Protein AF-A0A348N1D4-F1 (afdb_monomer)

pLDDT: mean 71.99, std 20.71, range [39.97, 97.88]

Mean predicted aligned error: 13.08 Å

Foldseek 3Di:
DDDPDPPDPPPPPVVLVVLLVVLVVLQVVLVVCVVVVNNVSSVVSNVSSVVSCVVSVVCVVVVPPPPVVVVPD

Nearest PDB structures (foldseek):
  7o3x-assembly1_E  TM=8.838E-01  e=3.831E+00  Synechocystis sp. PCC 6803 substr. Kazusa
  9eom-assembly1_A-2  TM=8.679E-01  e=4.325E+00  Synechocystis sp. PCC 6803
  9eom-assembly1_A-4  TM=8.679E-01  e=4.325E+00  Synechocystis sp. PCC 6803
  9eom-assembly1_A-6  TM=8.679E-01  e=4.325E+00  Synechocystis sp. PCC 6803
  2hr5-assembly1_A  TM=7.973E-01  e=8.957E+00  Pyrococcus furiosus

Secondary structure (DSSP, 8-state):
-----------SSSHHHHHHHHHHHHHHHHHHHHHTT-HHHHHHHHHHHHHHHHHHHHHHHHTT---TTSS--

Radius of gyration: 18.65 Å; Cα contacts (8 Å, |Δi|>4): 46; chains: 1; bounding box: 29×31×66 Å

Structure (mmCIF, N/CA/C/O backbone):
data_AF-A0A348N1D4-F1
#
_entry.id   AF-A0A348N1D4-F1
#
loop_
_atom_site.group_PDB
_atom_site.id
_atom_site.type_symbol
_atom_site.label_atom_id
_atom_site.label_alt_id
_atom_site.label_comp_id
_atom_site.label_asym_id
_atom_site.label_entity_id
_atom_site.label_seq_id
_atom_site.pdbx_PDB_ins_code
_atom_site.Cartn_x
_atom_site.Cartn_y
_atom_site.Cartn_z
_atom_site.occupancy
_atom_site.B_iso_or_equiv
_atom_site.auth_seq_id
_atom_site.auth_comp_id
_atom_site.auth_asym_id
_atom_site.auth_atom_id
_atom_site.pdbx_PDB_model_num
ATOM 1 N N . MET A 1 1 ? -13.146 4.644 51.765 1.00 43.47 1 MET A N 1
ATOM 2 C CA . MET A 1 1 ? -13.706 3.842 50.653 1.00 43.47 1 MET A CA 1
ATOM 3 C C . MET A 1 1 ? -12.887 4.135 49.407 1.00 43.47 1 MET A C 1
ATOM 5 O O . MET A 1 1 ? -12.893 5.270 48.958 1.00 43.47 1 MET A O 1
ATOM 9 N N . ALA A 1 2 ? -12.113 3.165 48.918 1.00 44.41 2 ALA A N 1
ATOM 10 C CA . ALA A 1 2 ? -11.303 3.315 47.711 1.00 44.41 2 ALA A CA 1
ATOM 11 C C . ALA A 1 2 ? -12.138 2.922 46.484 1.00 44.41 2 ALA A C 1
ATOM 13 O O . ALA A 1 2 ? -12.568 1.775 46.365 1.00 44.41 2 ALA A O 1
ATOM 14 N N . THR A 1 3 ? -12.395 3.868 45.584 1.00 49.50 3 THR A N 1
ATOM 15 C CA . THR A 1 3 ? -13.119 3.614 44.335 1.00 49.50 3 THR A CA 1
ATOM 16 C C . THR A 1 3 ? -12.151 3.004 43.324 1.00 49.50 3 THR A C 1
ATOM 18 O O . THR A 1 3 ? -11.286 3.686 42.777 1.00 49.50 3 THR A O 1
ATOM 21 N N . VAL A 1 4 ? -12.272 1.696 43.094 1.00 52.53 4 VAL A N 1
ATOM 22 C CA . VAL A 1 4 ? -11.510 0.956 42.080 1.00 52.53 4 VAL A CA 1
ATOM 23 C C . VAL A 1 4 ? -11.843 1.527 40.697 1.00 52.53 4 VAL A C 1
ATOM 25 O O . VAL A 1 4 ? -12.933 1.318 40.164 1.00 52.53 4 VAL A O 1
ATOM 28 N N . LYS A 1 5 ? -10.910 2.281 40.107 1.00 48.62 5 LYS A N 1
ATOM 29 C CA . LYS A 1 5 ? -11.039 2.828 38.752 1.00 48.62 5 LYS A CA 1
ATOM 30 C C . LYS A 1 5 ? -10.844 1.677 37.758 1.00 48.62 5 LYS A C 1
ATOM 32 O O . LYS A 1 5 ? -9.727 1.206 37.572 1.00 48.62 5 LYS A O 1
ATOM 37 N N . LYS A 1 6 ? -11.938 1.195 37.152 1.00 47.62 6 LYS A N 1
ATOM 38 C CA . LYS A 1 6 ? -11.931 0.182 36.079 1.00 47.62 6 LYS A CA 1
ATOM 39 C C . LYS A 1 6 ? -10.918 0.587 35.001 1.00 47.62 6 LYS A C 1
ATOM 41 O O . LYS A 1 6 ? -11.102 1.597 34.323 1.00 47.62 6 LYS A O 1
ATOM 46 N N . THR A 1 7 ? -9.867 -0.206 34.836 1.00 53.34 7 THR A N 1
ATOM 47 C CA . THR A 1 7 ? -8.883 -0.078 33.760 1.00 53.34 7 THR A CA 1
ATOM 48 C C . THR A 1 7 ? -9.593 -0.358 32.436 1.00 53.34 7 THR A C 1
ATOM 50 O O . THR A 1 7 ? -9.831 -1.505 32.063 1.00 53.34 7 THR A O 1
ATOM 53 N N . GLN A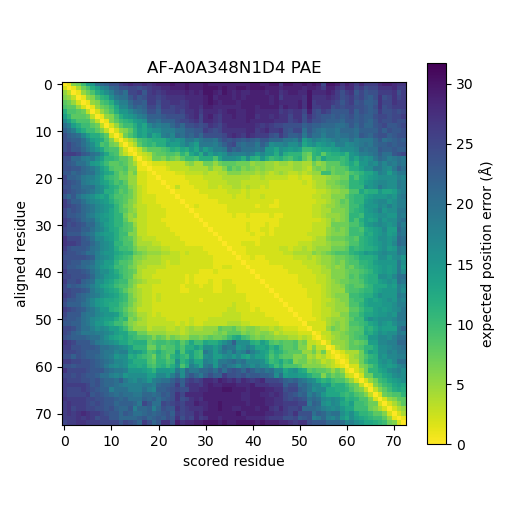 1 8 ? -10.013 0.708 31.756 1.00 54.47 8 GLN A N 1
ATOM 54 C CA . GLN A 1 8 ? -10.546 0.662 30.396 1.00 54.47 8 GLN A CA 1
ATOM 55 C C . GLN A 1 8 ? -9.487 0.002 29.503 1.00 54.47 8 GLN A C 1
ATOM 57 O O . GLN A 1 8 ? -8.394 0.546 29.329 1.00 54.47 8 GLN A O 1
ATOM 62 N N . LYS A 1 9 ? -9.771 -1.199 28.983 1.00 49.81 9 LYS A N 1
ATOM 63 C CA . LYS A 1 9 ? -8.888 -1.906 28.049 1.00 49.81 9 LYS A CA 1
ATOM 64 C C . LYS A 1 9 ? -8.751 -1.065 26.774 1.00 49.81 9 LYS A C 1
ATOM 66 O O . LYS A 1 9 ? -9.606 -1.126 25.898 1.00 49.81 9 LYS A O 1
ATOM 71 N N . ARG A 1 10 ? -7.663 -0.298 26.656 1.00 51.00 10 ARG A N 1
ATOM 72 C CA . ARG A 1 10 ? -7.236 0.411 25.433 1.00 51.00 10 ARG A CA 1
ATOM 73 C C . ARG A 1 10 ? -6.686 -0.582 24.396 1.00 51.00 10 ARG A C 1
ATOM 75 O O . ARG A 1 10 ? -5.522 -0.520 24.029 1.00 51.00 10 ARG A O 1
ATOM 82 N N . GLY A 1 11 ? -7.492 -1.567 24.006 1.00 52.81 11 GLY A N 1
ATOM 83 C CA . GLY A 1 11 ? -7.036 -2.707 23.204 1.00 52.81 11 GLY A CA 1
ATOM 84 C C . GLY A 1 11 ? -7.267 -2.602 21.697 1.00 52.81 11 GLY A C 1
ATOM 85 O O . GLY A 1 11 ? -6.775 -3.455 20.974 1.00 52.81 11 GLY A O 1
ATOM 86 N N . ILE A 1 12 ? -8.021 -1.618 21.196 1.00 50.00 12 ILE A N 1
ATOM 87 C CA . ILE A 1 12 ? -8.543 -1.678 19.815 1.00 50.00 12 ILE A CA 1
ATOM 88 C C . ILE A 1 12 ? -8.413 -0.324 19.097 1.00 50.00 12 ILE A C 1
ATOM 90 O O . ILE A 1 12 ? -9.354 0.175 18.502 1.00 50.00 12 ILE A O 1
ATOM 94 N N . TYR A 1 13 ? -7.233 0.292 19.177 1.00 50.56 13 TYR A N 1
ATOM 95 C CA . TYR A 1 13 ? -6.832 1.401 18.288 1.00 50.56 13 TYR A CA 1
ATOM 96 C C . TYR A 1 13 ? -5.649 1.028 17.376 1.00 50.56 13 TYR A C 1
ATOM 98 O O . TYR A 1 13 ? -5.241 1.817 16.534 1.00 50.56 13 TYR A O 1
ATOM 106 N N . LEU A 1 14 ? -5.097 -0.182 17.524 1.00 51.44 14 LEU A N 1
ATOM 107 C CA . LEU A 1 14 ? -3.995 -0.689 16.696 1.00 51.44 14 LEU A CA 1
ATOM 108 C C . LEU A 1 14 ? -4.471 -1.300 15.374 1.00 51.44 14 LEU A C 1
ATOM 110 O O . LEU A 1 14 ? -3.714 -1.300 14.408 1.00 51.44 14 LEU A O 1
ATOM 114 N N . LEU A 1 15 ? -5.712 -1.799 15.322 1.00 55.22 15 LEU A N 1
ATOM 115 C CA . LEU A 1 15 ? -6.253 -2.435 14.117 1.00 55.22 15 LEU A CA 1
ATOM 116 C C . LEU A 1 15 ? -6.294 -1.476 12.910 1.00 55.22 15 LEU A C 1
ATOM 118 O O .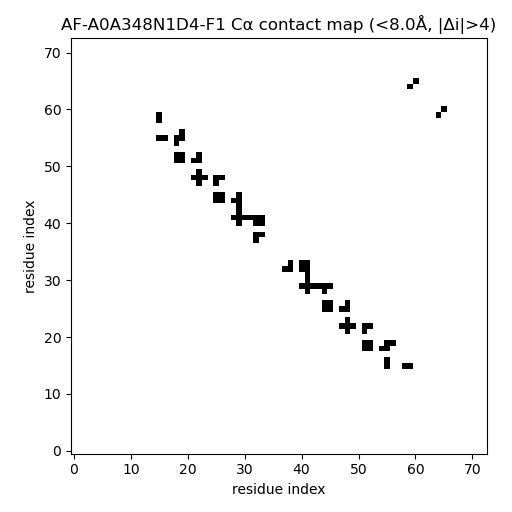 LEU A 1 15 ? -5.744 -1.856 11.880 1.00 55.22 15 LEU A O 1
ATOM 122 N N . PRO A 1 16 ? -6.839 -0.244 13.029 1.00 54.53 16 PRO A N 1
ATOM 123 C CA . PRO A 1 16 ? -6.929 0.689 11.901 1.00 54.53 16 PRO A CA 1
ATOM 124 C C . PRO A 1 16 ? -5.600 1.342 11.517 1.00 54.53 16 PRO A C 1
ATOM 126 O O . PRO A 1 16 ? -5.526 2.065 10.541 1.00 54.53 16 PRO A O 1
ATOM 129 N N . ASN A 1 17 ? -4.544 1.187 12.318 1.00 63.25 17 ASN A N 1
ATOM 130 C CA . ASN A 1 17 ? -3.231 1.688 11.918 1.00 63.25 17 ASN A CA 1
ATOM 131 C C . ASN A 1 17 ? -2.474 0.627 11.108 1.00 63.25 17 ASN A C 1
ATOM 133 O O . ASN A 1 17 ? -1.660 0.948 10.247 1.00 63.25 17 ASN A O 1
ATOM 137 N N . LEU A 1 18 ? -2.739 -0.656 11.370 1.00 71.00 18 LEU A N 1
ATOM 138 C CA . LEU A 1 18 ? -2.009 -1.755 10.748 1.00 71.00 18 LEU A CA 1
ATOM 139 C C . LEU A 1 18 ? -2.382 -1.946 9.275 1.00 71.00 18 LEU A C 1
ATOM 141 O O . LEU A 1 18 ? -1.494 -2.137 8.447 1.00 71.00 18 LEU A O 1
ATOM 145 N N . PHE A 1 19 ? -3.668 -1.876 8.938 1.00 77.50 19 PHE A N 1
ATOM 146 C CA . PHE A 1 19 ? -4.139 -2.007 7.557 1.00 77.50 19 PHE A CA 1
ATOM 147 C C . PHE A 1 19 ? -3.712 -0.793 6.708 1.00 77.50 19 PHE A C 1
ATOM 149 O O . PHE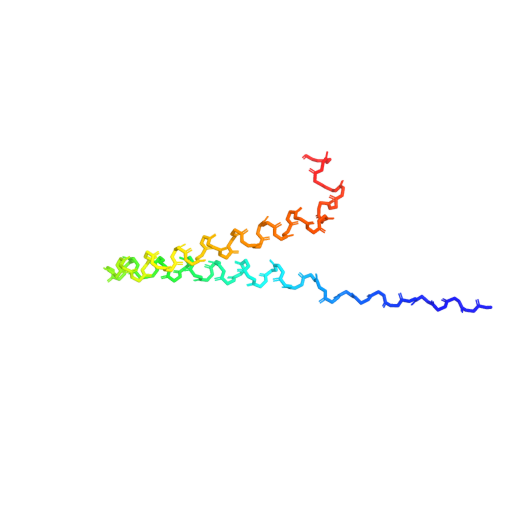 A 1 19 ? -3.265 -0.981 5.582 1.00 77.50 19 PHE A O 1
ATOM 156 N N . THR A 1 20 ? -3.717 0.417 7.270 1.00 78.94 20 THR A N 1
ATOM 157 C CA . THR A 1 20 ? -3.262 1.658 6.629 1.00 78.94 20 THR A CA 1
ATOM 158 C C . THR A 1 20 ? -1.766 1.576 6.363 1.00 78.94 20 THR A C 1
ATOM 160 O O . THR A 1 20 ? -1.300 1.821 5.252 1.00 78.94 20 THR A O 1
ATOM 163 N N . THR A 1 21 ? -1.001 1.133 7.364 1.00 82.94 21 THR A N 1
ATOM 164 C CA . THR A 1 21 ? 0.440 0.910 7.216 1.00 82.94 21 THR A CA 1
ATOM 165 C C . THR A 1 21 ? 0.723 -0.156 6.153 1.00 82.94 21 THR A C 1
ATOM 167 O O . THR A 1 21 ? 1.615 0.011 5.326 1.00 82.94 21 THR A O 1
ATOM 170 N N . ALA A 1 22 ? -0.048 -1.242 6.120 1.00 86.06 22 ALA A N 1
ATOM 171 C CA . ALA A 1 22 ? 0.123 -2.289 5.121 1.00 86.06 22 ALA A CA 1
ATOM 172 C C . ALA A 1 22 ? -0.303 -1.840 3.704 1.00 86.06 22 ALA A C 1
ATOM 174 O O . ALA A 1 22 ? 0.355 -2.212 2.733 1.00 86.06 22 ALA A O 1
ATOM 175 N N . GLY A 1 23 ? -1.308 -0.966 3.577 1.00 89.44 23 GLY A N 1
ATOM 176 C CA . GLY A 1 23 ? -1.659 -0.297 2.321 1.00 89.44 23 GLY A CA 1
ATOM 177 C C . GLY A 1 23 ? -0.537 0.616 1.814 1.00 89.44 23 GLY A C 1
ATOM 178 O O . GLY A 1 23 ? -0.208 0.592 0.628 1.00 89.44 23 GLY A O 1
ATOM 179 N N . LEU A 1 24 ? 0.133 1.342 2.715 1.00 87.88 24 LEU A N 1
ATOM 180 C CA . LEU A 1 24 ? 1.316 2.144 2.387 1.00 87.88 24 LEU A CA 1
ATOM 181 C C . LEU A 1 24 ? 2.477 1.272 1.881 1.00 87.88 24 LEU A C 1
ATOM 183 O O . LEU A 1 24 ? 3.105 1.608 0.876 1.00 87.88 24 LEU A O 1
ATOM 187 N N . PHE A 1 25 ? 2.738 0.131 2.529 1.00 91.88 25 PHE A N 1
ATOM 188 C CA . PHE A 1 25 ? 3.741 -0.830 2.058 1.00 91.88 25 PHE A CA 1
ATOM 189 C C . PHE A 1 25 ? 3.390 -1.411 0.681 1.00 91.88 25 PHE A C 1
ATOM 191 O O . PHE A 1 25 ? 4.276 -1.529 -0.165 1.00 91.88 25 PHE A O 1
ATOM 198 N N . ALA A 1 26 ? 2.115 -1.720 0.424 1.00 93.00 26 ALA A N 1
ATOM 199 C CA . ALA A 1 26 ? 1.654 -2.177 -0.888 1.00 93.00 26 ALA A CA 1
ATOM 200 C C . ALA A 1 26 ? 1.842 -1.100 -1.974 1.00 93.00 26 ALA A C 1
ATOM 202 O O . ALA A 1 26 ? 2.320 -1.405 -3.066 1.00 93.00 26 ALA A O 1
ATOM 203 N N . GLY A 1 27 ? 1.561 0.170 -1.662 1.00 93.81 27 GLY A N 1
ATOM 204 C CA . GLY A 1 27 ? 1.830 1.295 -2.562 1.00 93.81 27 GLY A CA 1
ATOM 205 C C . GLY A 1 27 ? 3.323 1.485 -2.848 1.00 93.81 27 GLY A C 1
ATOM 206 O O . GLY A 1 27 ? 3.717 1.682 -3.995 1.00 93.81 27 GLY A O 1
ATOM 207 N N . PHE A 1 28 ? 4.177 1.355 -1.830 1.00 94.94 28 PHE A N 1
ATOM 208 C CA . PHE A 1 28 ? 5.629 1.421 -2.007 1.00 94.94 28 PHE A CA 1
ATOM 209 C C . PHE A 1 28 ? 6.160 0.270 -2.873 1.00 94.94 28 PHE A C 1
ATOM 211 O O . PHE A 1 28 ? 6.968 0.487 -3.776 1.00 94.94 28 PHE A O 1
ATOM 218 N N . TYR A 1 29 ? 5.656 -0.946 -2.654 1.00 95.12 29 TYR A N 1
ATOM 219 C CA . TYR A 1 29 ? 5.977 -2.101 -3.489 1.00 95.12 29 TYR A CA 1
ATOM 220 C C . TYR A 1 29 ? 5.552 -1.886 -4.949 1.00 95.12 29 TYR A C 1
ATOM 222 O O . TYR A 1 29 ? 6.335 -2.170 -5.854 1.00 95.12 29 TYR A O 1
ATOM 230 N N . ALA A 1 30 ? 4.375 -1.296 -5.188 1.00 96.81 30 ALA A N 1
ATOM 231 C CA . ALA A 1 30 ? 3.917 -0.957 -6.534 1.00 96.81 30 ALA A CA 1
ATOM 232 C C . ALA A 1 30 ? 4.891 -0.015 -7.264 1.00 96.81 30 ALA A C 1
ATOM 234 O O . ALA A 1 30 ? 5.188 -0.230 -8.438 1.00 96.81 30 ALA A O 1
ATOM 235 N N . ILE A 1 31 ? 5.433 0.990 -6.564 1.00 96.44 31 ILE A N 1
ATOM 236 C CA . ILE A 1 31 ? 6.429 1.918 -7.122 1.00 96.44 31 ILE A CA 1
ATOM 237 C C . ILE A 1 31 ? 7.705 1.166 -7.522 1.00 96.44 31 ILE A C 1
ATOM 239 O O . ILE A 1 31 ? 8.208 1.369 -8.625 1.00 96.44 31 ILE A O 1
ATOM 243 N N . ILE A 1 32 ? 8.210 0.272 -6.665 1.00 97.00 32 ILE A N 1
ATOM 244 C CA . ILE A 1 32 ? 9.410 -0.527 -6.966 1.00 97.00 32 ILE A CA 1
ATOM 245 C C . ILE A 1 32 ? 9.180 -1.412 -8.198 1.00 97.00 32 ILE A C 1
ATOM 247 O O . ILE A 1 32 ? 10.019 -1.438 -9.096 1.00 97.00 32 ILE A O 1
ATOM 251 N N . MET A 1 33 ? 8.041 -2.107 -8.269 1.00 97.81 33 MET A N 1
ATOM 252 C CA . MET A 1 33 ? 7.706 -2.957 -9.418 1.00 97.81 33 MET A CA 1
ATOM 253 C C . MET A 1 33 ? 7.587 -2.144 -10.712 1.00 97.81 33 MET A C 1
ATOM 255 O O . MET A 1 33 ? 8.127 -2.545 -11.740 1.00 97.81 33 MET A O 1
ATOM 259 N N . ALA A 1 34 ? 6.967 -0.961 -10.657 1.00 97.38 34 ALA A N 1
ATOM 260 C CA . ALA A 1 34 ? 6.850 -0.075 -11.812 1.00 97.38 34 ALA A CA 1
ATOM 261 C C . ALA A 1 34 ? 8.218 0.426 -12.307 1.00 97.38 34 ALA A C 1
ATOM 263 O O . ALA A 1 34 ? 8.448 0.472 -13.514 1.00 97.38 34 ALA A O 1
ATOM 264 N N . ILE A 1 35 ? 9.140 0.756 -11.393 1.00 97.88 35 ILE A N 1
ATOM 265 C CA . ILE A 1 35 ? 10.519 1.147 -11.737 1.00 97.88 35 ILE A CA 1
ATOM 266 C C . ILE A 1 35 ? 11.268 -0.011 -12.409 1.00 97.88 35 ILE A C 1
ATOM 268 O O . ILE A 1 35 ? 12.026 0.215 -13.350 1.00 97.88 35 ILE A O 1
ATOM 272 N N . ASN A 1 36 ? 11.018 -1.248 -11.977 1.00 97.19 36 ASN A N 1
ATOM 273 C CA . ASN A 1 36 ? 11.602 -2.448 -12.577 1.00 97.19 36 ASN A CA 1
ATOM 274 C C . ASN A 1 36 ? 10.950 -2.848 -13.917 1.00 97.19 36 ASN A C 1
ATOM 276 O O . ASN A 1 36 ? 11.363 -3.834 -14.523 1.00 97.19 36 ASN A O 1
ATOM 280 N N . GLY A 1 37 ? 9.943 -2.104 -14.393 1.00 96.62 37 GLY A N 1
ATOM 281 C CA . GLY A 1 37 ? 9.194 -2.415 -15.614 1.00 96.62 37 GLY A CA 1
ATOM 282 C C . GLY A 1 37 ? 8.141 -3.516 -15.444 1.00 96.62 37 GLY A C 1
ATOM 283 O O . GLY A 1 37 ? 7.487 -3.896 -16.415 1.00 96.62 37 GLY A O 1
ATOM 284 N N . GLU A 1 38 ? 7.927 -4.006 -14.221 1.00 97.38 38 GLU A N 1
ATOM 285 C CA . GLU A 1 38 ? 6.918 -5.014 -13.890 1.00 97.38 38 GLU A CA 1
ATOM 286 C C . GLU A 1 38 ? 5.554 -4.363 -13.621 1.00 97.38 38 GLU A C 1
ATOM 288 O O . GLU A 1 38 ? 5.044 -4.318 -12.498 1.00 97.38 38 GLU A O 1
ATOM 293 N N . PHE A 1 39 ? 4.945 -3.828 -14.680 1.00 95.50 39 PHE A N 1
ATOM 294 C CA . PHE A 1 39 ? 3.689 -3.079 -14.573 1.00 95.50 39 PHE A CA 1
ATOM 295 C C . PHE A 1 39 ? 2.497 -3.928 -14.110 1.00 95.50 39 PHE A C 1
ATOM 297 O O . PHE A 1 39 ? 1.602 -3.399 -13.456 1.00 95.50 39 PHE A O 1
ATOM 304 N N . GLU A 1 40 ? 2.483 -5.231 -14.403 1.00 96.44 40 GLU A N 1
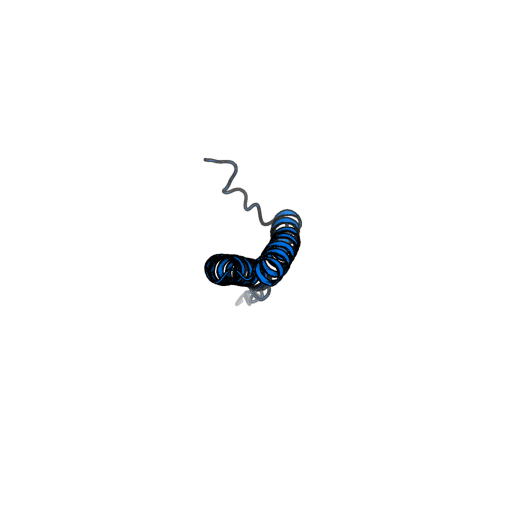ATOM 305 C CA . GLU A 1 40 ? 1.425 -6.142 -13.945 1.00 96.44 40 GLU A CA 1
ATOM 306 C C . GLU A 1 40 ? 1.445 -6.295 -12.417 1.00 96.44 40 GLU A C 1
ATOM 308 O O . GLU A 1 40 ? 0.436 -6.053 -11.751 1.00 96.44 40 GLU A O 1
ATOM 313 N N . ALA A 1 41 ? 2.616 -6.593 -11.843 1.00 95.00 41 ALA A N 1
ATOM 314 C CA . ALA A 1 41 ? 2.796 -6.675 -10.396 1.00 95.00 41 ALA A CA 1
ATOM 315 C C . ALA A 1 41 ? 2.510 -5.327 -9.712 1.00 95.00 41 ALA A C 1
ATOM 317 O O . ALA A 1 41 ? 1.852 -5.285 -8.670 1.00 95.00 41 ALA A O 1
ATOM 318 N N . ALA A 1 42 ? 2.930 -4.214 -10.327 1.00 96.38 42 ALA A N 1
ATOM 319 C CA . ALA A 1 42 ? 2.631 -2.870 -9.839 1.00 96.38 42 ALA A CA 1
ATOM 320 C C . ALA A 1 42 ? 1.122 -2.569 -9.815 1.00 96.38 42 ALA A C 1
ATOM 322 O O . ALA A 1 42 ? 0.613 -2.033 -8.828 1.00 96.38 42 ALA A O 1
ATOM 323 N N . ALA A 1 43 ? 0.392 -2.941 -10.871 1.00 96.69 43 ALA A N 1
ATOM 324 C CA . ALA A 1 43 ? -1.052 -2.745 -10.968 1.00 96.69 43 ALA A CA 1
ATOM 325 C C . ALA A 1 43 ? -1.819 -3.572 -9.923 1.00 96.69 43 ALA A C 1
ATOM 327 O O . ALA A 1 43 ? -2.766 -3.080 -9.307 1.00 96.69 43 ALA A O 1
ATOM 328 N N . ILE A 1 44 ? -1.387 -4.808 -9.667 1.00 96.12 44 ILE A N 1
ATOM 329 C CA . ILE A 1 44 ? -1.972 -5.646 -8.614 1.00 96.12 44 ILE A CA 1
ATOM 330 C C . ILE A 1 44 ? -1.696 -5.032 -7.233 1.00 96.12 44 ILE A C 1
ATOM 332 O O . ILE A 1 44 ? -2.607 -4.906 -6.414 1.00 96.12 44 ILE A O 1
ATOM 336 N N . ALA A 1 45 ? -0.462 -4.595 -6.982 1.00 94.69 45 ALA A N 1
ATOM 337 C CA . ALA A 1 45 ? -0.061 -4.005 -5.709 1.00 94.69 45 ALA A CA 1
ATOM 338 C C . ALA A 1 45 ? -0.802 -2.693 -5.393 1.00 94.69 45 ALA A C 1
ATOM 340 O O . ALA A 1 45 ? -1.300 -2.525 -4.278 1.00 94.69 45 ALA A O 1
ATOM 341 N N . ILE A 1 46 ? -0.944 -1.789 -6.373 1.00 94.25 46 ILE A N 1
ATOM 342 C CA . ILE A 1 46 ? -1.693 -0.535 -6.191 1.00 94.25 46 ILE A CA 1
ATOM 343 C C . ILE A 1 46 ? -3.193 -0.809 -5.989 1.00 94.25 46 ILE A C 1
ATOM 345 O O . ILE A 1 46 ? -3.843 -0.137 -5.191 1.00 94.25 46 ILE A O 1
ATOM 349 N N . PHE A 1 47 ? -3.746 -1.832 -6.650 1.00 94.25 47 PHE A N 1
ATOM 350 C CA . PHE A 1 47 ? -5.139 -2.239 -6.468 1.00 94.25 47 PHE A CA 1
ATOM 351 C C . PHE A 1 47 ? -5.407 -2.771 -5.057 1.00 94.25 47 PHE A C 1
ATOM 353 O O . PHE A 1 47 ? -6.384 -2.377 -4.419 1.00 94.25 47 PHE A O 1
ATOM 360 N N . ILE A 1 48 ? -4.502 -3.599 -4.530 1.00 91.12 48 ILE A N 1
ATOM 361 C CA . ILE A 1 48 ? -4.557 -4.073 -3.143 1.00 91.12 48 ILE A CA 1
ATOM 362 C C . ILE A 1 48 ? -4.457 -2.893 -2.167 1.00 91.12 48 ILE A C 1
ATOM 364 O O . ILE A 1 48 ? -5.263 -2.810 -1.240 1.00 91.12 48 ILE A O 1
ATOM 368 N N . ALA A 1 49 ? -3.538 -1.949 -2.399 1.00 90.88 49 ALA A N 1
ATOM 369 C CA . ALA A 1 49 ? -3.399 -0.751 -1.571 1.00 90.88 49 ALA A CA 1
ATOM 370 C C . ALA A 1 49 ? -4.703 0.068 -1.514 1.00 90.88 49 ALA A C 1
ATOM 372 O O . ALA A 1 49 ? -5.131 0.455 -0.428 1.00 90.88 49 ALA A O 1
ATOM 373 N N . MET A 1 50 ? -5.382 0.258 -2.653 1.00 88.25 50 MET A N 1
ATOM 374 C CA . MET A 1 50 ? -6.677 0.955 -2.716 1.00 88.25 50 MET A CA 1
ATOM 375 C C . MET A 1 50 ? -7.775 0.244 -1.918 1.00 88.25 50 MET A C 1
ATOM 377 O O . MET A 1 50 ? -8.583 0.895 -1.254 1.00 88.25 50 MET A O 1
ATOM 381 N N . ILE A 1 51 ? -7.818 -1.090 -1.964 1.00 87.25 51 ILE A N 1
ATOM 382 C CA . ILE A 1 51 ? -8.784 -1.872 -1.184 1.00 87.25 51 ILE A CA 1
ATOM 383 C C . ILE A 1 51 ? -8.509 -1.715 0.316 1.00 87.25 51 ILE A C 1
ATOM 385 O O . ILE A 1 51 ? -9.440 -1.486 1.089 1.00 87.25 51 ILE A O 1
ATOM 389 N N . MET A 1 52 ? -7.243 -1.812 0.728 1.00 84.44 52 MET A N 1
ATOM 390 C CA . MET A 1 52 ? -6.839 -1.700 2.133 1.00 84.44 52 MET A CA 1
ATOM 391 C C . MET A 1 52 ? -7.117 -0.304 2.704 1.00 84.44 52 MET A C 1
ATOM 393 O O . MET A 1 52 ? -7.693 -0.203 3.786 1.00 84.44 52 MET A O 1
ATOM 397 N N . ASP A 1 53 ? -6.810 0.753 1.950 1.00 82.12 53 ASP A N 1
ATOM 398 C CA . ASP A 1 53 ? -7.109 2.143 2.318 1.00 82.12 53 ASP A CA 1
ATOM 399 C C . ASP A 1 53 ? -8.626 2.397 2.404 1.00 82.12 53 ASP A C 1
ATOM 401 O O . ASP A 1 53 ? -9.125 3.048 3.324 1.00 82.12 53 ASP A O 1
ATOM 405 N N . GLY A 1 54 ? -9.401 1.790 1.499 1.00 74.50 54 GLY A N 1
ATOM 406 C CA . GLY A 1 54 ? -10.861 1.841 1.526 1.00 74.50 54 GLY A CA 1
ATOM 407 C C . GLY A 1 54 ? -11.480 1.154 2.748 1.00 74.50 54 GLY A C 1
ATOM 408 O O . GLY A 1 54 ? -12.485 1.646 3.274 1.00 74.50 54 GLY A O 1
ATOM 409 N N . PHE A 1 55 ? -10.897 0.046 3.215 1.00 72.69 55 PHE A N 1
ATOM 410 C CA . PHE A 1 55 ? -11.333 -0.633 4.436 1.00 72.69 55 PHE A CA 1
ATOM 411 C C . PHE A 1 55 ? -1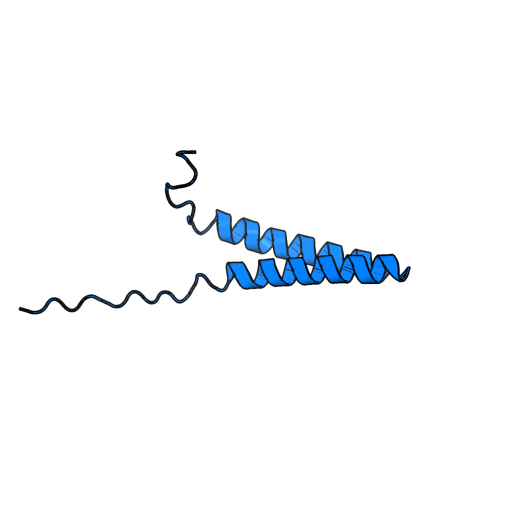0.998 0.187 5.680 1.00 72.69 55 PHE A C 1
ATOM 413 O O . PHE A 1 55 ? -11.895 0.462 6.476 1.00 72.69 55 PHE A O 1
ATOM 420 N N . ASP A 1 56 ? -9.762 0.654 5.820 1.00 68.00 56 ASP A N 1
ATOM 421 C CA . ASP A 1 56 ? -9.340 1.391 7.011 1.00 68.00 56 ASP A CA 1
ATOM 422 C C . ASP A 1 56 ? -9.888 2.811 7.085 1.00 68.00 56 ASP A C 1
ATOM 424 O O . ASP A 1 56 ? -10.342 3.240 8.143 1.00 68.00 56 ASP A O 1
ATOM 428 N N . GLY A 1 57 ? -9.961 3.518 5.959 1.00 61.19 57 GLY A N 1
ATOM 429 C CA . GLY A 1 57 ? -10.555 4.849 5.874 1.00 61.19 57 GLY A CA 1
ATOM 430 C C . GLY A 1 57 ? -12.077 4.850 6.058 1.00 61.19 57 GLY A C 1
ATOM 431 O O . GLY A 1 57 ? -12.660 5.883 6.400 1.00 61.19 57 GLY A O 1
ATOM 432 N N . ARG A 1 58 ? -12.761 3.713 5.849 1.00 61.97 58 ARG A N 1
ATOM 433 C CA . ARG A 1 58 ? -14.187 3.543 6.194 1.00 61.97 58 ARG A CA 1
ATOM 434 C C . ARG A 1 58 ? -14.379 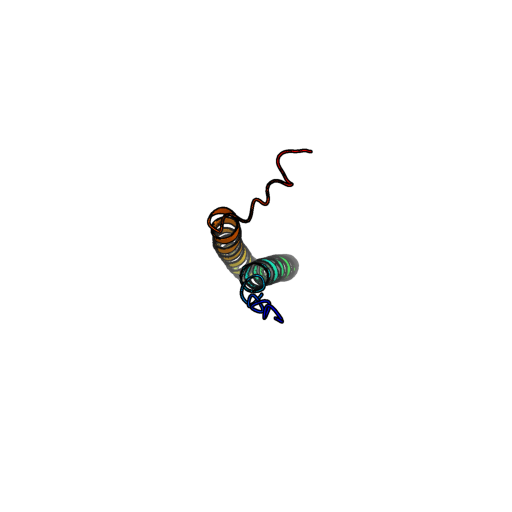3.057 7.621 1.00 61.97 58 ARG A C 1
ATOM 436 O O . ARG A 1 58 ? -15.256 3.588 8.293 1.00 61.97 58 ARG A O 1
ATOM 443 N N . ILE A 1 59 ? -13.557 2.127 8.106 1.00 61.38 59 ILE A N 1
ATOM 444 C CA . ILE A 1 59 ? -13.584 1.686 9.506 1.00 61.38 59 ILE A CA 1
ATOM 445 C C . ILE A 1 59 ? -13.259 2.876 10.420 1.00 61.38 59 ILE A C 1
ATOM 447 O O . ILE A 1 59 ? -14.028 3.154 11.334 1.00 61.38 59 ILE A O 1
ATOM 451 N N . ALA A 1 60 ? -12.241 3.683 10.121 1.00 56.28 60 ALA A N 1
ATOM 452 C CA . ALA A 1 60 ? -11.927 4.911 10.857 1.00 56.28 60 ALA A CA 1
ATOM 453 C C . ALA A 1 60 ? -13.087 5.927 10.860 1.00 56.28 60 ALA A C 1
ATOM 455 O O . ALA A 1 60 ? -13.371 6.536 11.890 1.00 56.28 60 ALA A O 1
ATOM 456 N N . ARG A 1 61 ? -13.816 6.071 9.741 1.00 58.47 61 ARG A N 1
ATOM 457 C CA . ARG A 1 61 ? -14.993 6.958 9.655 1.00 58.47 61 ARG A CA 1
ATOM 458 C C . ARG A 1 61 ? -16.234 6.399 10.357 1.00 58.47 61 ARG A C 1
ATOM 460 O O . ARG A 1 61 ? -17.004 7.171 10.914 1.00 58.47 61 ARG A O 1
ATOM 467 N N . MET A 1 62 ? -16.432 5.080 10.364 1.00 52.84 62 MET A N 1
ATOM 468 C CA . MET A 1 62 ? -17.587 4.430 10.999 1.00 52.84 62 MET A CA 1
ATOM 469 C C . MET A 1 62 ? -17.401 4.200 12.507 1.00 52.84 62 MET A C 1
ATOM 471 O O . MET A 1 62 ? -18.393 4.082 13.221 1.00 52.84 62 MET A O 1
ATOM 475 N N . THR A 1 63 ? -16.162 4.185 13.017 1.00 50.62 63 THR A N 1
ATOM 476 C CA . THR A 1 63 ? -15.871 3.954 14.450 1.00 50.62 63 THR A CA 1
ATOM 477 C C . THR A 1 63 ? -15.988 5.219 15.314 1.00 50.62 63 THR A C 1
ATOM 479 O O . THR A 1 63 ? -15.638 5.192 16.488 1.00 50.62 63 THR A O 1
ATOM 482 N N . ASN A 1 64 ? -16.526 6.321 14.781 1.00 49.06 64 ASN A N 1
ATOM 483 C CA . ASN A 1 64 ? -16.871 7.512 15.566 1.00 49.06 64 ASN A CA 1
ATOM 484 C C . ASN A 1 64 ? -15.696 8.054 16.412 1.00 49.06 64 ASN A C 1
ATOM 486 O O . ASN A 1 64 ? -15.858 8.472 17.555 1.00 49.06 64 ASN A O 1
ATOM 490 N N . THR A 1 65 ? -14.487 8.022 15.843 1.00 46.06 65 THR A N 1
ATOM 491 C CA . THR A 1 65 ? -13.292 8.674 16.397 1.00 46.06 65 THR A CA 1
ATOM 492 C C . THR A 1 65 ? -12.980 9.969 15.653 1.00 46.06 65 THR A C 1
ATOM 494 O O . THR A 1 65 ? -11.832 10.409 15.624 1.00 46.06 65 THR A O 1
ATOM 497 N N . GLN A 1 66 ? -14.002 10.623 15.093 1.00 47.72 66 GLN A N 1
ATOM 498 C CA . GLN A 1 66 ? -14.033 12.078 15.165 1.00 47.72 66 GLN A CA 1
ATOM 499 C C . GLN A 1 66 ? -14.244 12.407 16.642 1.00 47.72 66 GLN A C 1
ATOM 501 O O . GLN A 1 66 ? -15.353 12.639 17.102 1.00 47.72 66 GLN A O 1
ATOM 506 N N . SER A 1 67 ? -13.156 12.350 17.415 1.00 47.69 67 SER A N 1
ATOM 507 C CA . SER A 1 67 ? -13.062 13.216 18.581 1.00 47.69 67 SER A CA 1
ATOM 508 C C . SER A 1 67 ? -13.472 14.605 18.102 1.00 47.69 67 SER A C 1
ATOM 510 O O . SER A 1 67 ? -13.053 15.000 17.011 1.00 47.69 67 SER A O 1
ATOM 512 N N . ASP A 1 68 ? -14.221 15.339 18.914 1.00 49.28 68 ASP A N 1
ATOM 513 C CA . ASP A 1 68 ? -14.660 16.728 18.707 1.00 49.28 68 ASP A CA 1
ATOM 514 C C . ASP A 1 68 ? -13.508 17.743 18.468 1.00 49.28 68 ASP A C 1
ATOM 516 O O . ASP A 1 68 ? -13.674 18.943 18.618 1.00 49.28 68 ASP A O 1
ATOM 520 N N . PHE A 1 69 ? -12.312 17.280 18.102 1.00 49.62 69 PHE A N 1
ATOM 521 C CA . PHE A 1 69 ? -11.075 18.029 17.933 1.00 49.62 69 PHE A CA 1
ATOM 522 C C . PHE A 1 69 ? -10.749 18.390 16.473 1.00 49.62 69 PHE A C 1
ATOM 524 O O . PHE A 1 69 ? -9.749 19.053 16.226 1.00 49.62 69 PHE A O 1
ATOM 531 N N . GLY A 1 70 ? -11.550 17.941 15.500 1.00 47.03 70 GLY A N 1
ATOM 532 C CA . GLY A 1 70 ? -11.384 18.290 14.078 1.00 47.03 70 GLY A CA 1
ATOM 533 C C . GLY A 1 70 ? -12.396 19.311 13.547 1.00 47.03 70 GLY A C 1
ATOM 534 O O . GLY A 1 70 ? -12.339 19.651 12.373 1.00 47.03 70 GLY A O 1
ATOM 535 N N . ALA A 1 71 ? -13.339 19.759 14.383 1.00 47.16 71 ALA A N 1
ATOM 536 C CA . ALA A 1 71 ? -14.340 20.770 14.030 1.00 47.16 71 ALA A CA 1
ATOM 537 C C . ALA A 1 71 ? -13.981 22.177 14.545 1.00 47.16 71 ALA A C 1
ATOM 539 O O . ALA A 1 71 ? -14.733 23.118 14.309 1.00 47.16 71 ALA A O 1
ATOM 540 N N . GLU A 1 72 ? -12.844 22.324 15.234 1.00 40.91 72 GLU A N 1
ATOM 541 C CA . GLU A 1 72 ? -12.392 23.596 15.812 1.00 40.91 72 GLU A CA 1
ATOM 542 C C . GLU A 1 72 ? -10.987 24.014 15.338 1.00 40.91 72 GLU A C 1
ATOM 544 O O . GLU A 1 72 ? -10.264 24.683 16.071 1.00 40.91 72 GLU A O 1
ATOM 549 N N . TYR A 1 73 ? -10.614 23.649 14.103 1.00 39.97 73 TYR A N 1
ATOM 550 C CA . TYR A 1 73 ? -9.563 24.324 13.325 1.00 39.97 73 TYR A CA 1
ATOM 551 C C . TYR A 1 73 ? -9.887 24.325 11.832 1.00 39.97 73 TYR A C 1
ATOM 553 O O . TYR A 1 73 ? -10.241 23.245 11.307 1.00 39.97 73 TYR A O 1
#

Sequence (73 aa):
MATVKKTQKRGIYLLPNLFTTAGLFAGFYAIIMAINGEFEAAAIAIFIAMIMDGFDGRIARMTNTQSDFGAEY

Solvent-accessible surface area (backbone atoms only — not comparable to full-atom values): 4264 Å² total; per-residue (Å²): 136,86,82,81,76,79,80,76,79,88,75,81,73,60,66,63,50,50,42,37,52,50,16,51,52,26,39,52,48,14,53,55,29,42,74,72,67,38,51,67,63,13,53,53,26,40,51,52,16,52,52,32,38,53,51,27,62,43,48,54,64,71,66,66,67,74,57,88,75,70,83,79,114

=== Feature glossary ===
A reading guide for the features in this record.

Start from the sequence.

  · Sequence gives the chain of amino acids in standard one-letter code (A=alanine, C=cysteine, …, Y=tyrosine), read N→C. It is the only feature that is directly encoded by the gene; all structural features are derived from the folded form of this sequence.

Fold it, and you get atomic coordinates and the backbone conformation that goes with them.

  · The mmCIF table is the protein's shape written out atom by atom. For each backbone N, Cα, C, and carbonyl O, it records an (x, y, z) coordinate triple in Å plus the residue type, chain letter, and residue number.

  · Backbone dihedral angles. Every residue except chain termini has a φ (preceding-C → N → Cα → C) and a ψ (N → Cα → C → next-N). They are reported in degrees following the IUPAC sign convention. Secondary structure is essentially a statement about which (φ, ψ) basin each residue occupies.

  · DSSP 8-state secondary structure assigns each residue one of H (α-helix), G (3₁₀-helix), I (π-helix), E (extended β-strand), B (isolated β-bridge), T (hydrogen-bonded turn), S (bend), or '-' (coil). The assignment is computed from backbone hydrogen-bond geometry via the Kabsch–Sander algorithm.

  · P-SEA three-state annotation labels each residue as helix, strand, or coil based purely on the geometry of the Cα trace. It serves as a fallback when the full backbone (and thus DSSP) is unavailable.

Summarize the fold with a handful of shape descriptors and a per-residue structural alphabet.

  · Radius of gyration (Rg) is the root-mean-square distance of Cα atoms from their centroid — a single number for overall size and compactness. A globular domain of N residues has Rg ≈ 2.2·N^0.38 Å; an extended or disordered chain has a much larger Rg. The Cα contact count is the number of residue pairs whose Cα atoms are within 8 Å and are more than four positions apart in sequence — a standard proxy for tertiary packing density. The bounding box is the smallest axis-aligned box enclosing all Cα atoms.

  · Foldseek's 3Di representation compresses backbone geometry into a per-residue letter drawn from a learned twenty-state alphabet. It captures the tertiary interaction pattern around each residue — which residues are packed against it in space, regardless 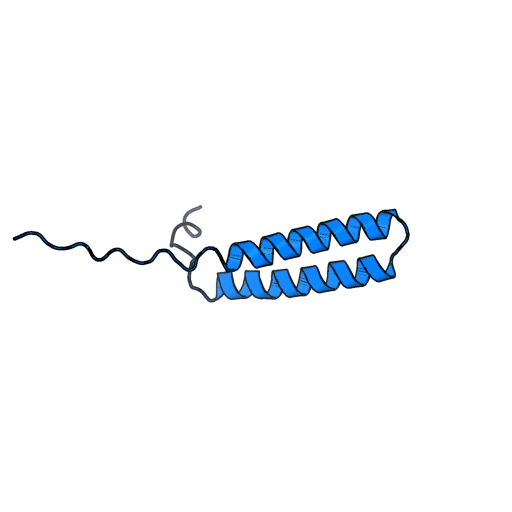of where they are in sequence.

  · Accessible surface area quantifies burial. A residue with SASA near zero is packed into the hydrophobic core; one with SASA >100 Å² sits on the surface. Computed here via the Shrake–Rupley numerical algorithm with a 1.4 Å probe.

Ask how reliable the model is.

  · For AlphaFold models, the B-factor field carries pLDDT — the model's own estimate of local accuracy on a 0–100 scale. Regions with pLDDT<50 should be treated as essentially unmodeled; they often correspond to intrinsically disordered segments.

  · For experimental (PDB) structures, the B-factor (temperature factor) quantifies the positional spread of each atom in the crystal — a combination of thermal vibration and static disorder — in units of Å². H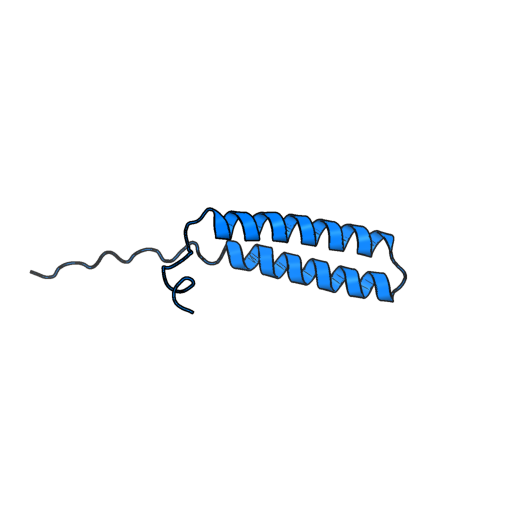igh B-factors mark flexible loops or poorly resolved regions; low B-factors mark the rigid, well-ordered core.

  · PAE(i, j) answers: if I align the predicted and true structures on residue i, how far off (in Å) do I expect residue j to be? A block-diagonal PAE matrix with low values on the blocks and high values off-diagonal is the signature of a multi-domain protein with confidently predicted domains but uncertain inter-domain orientation.

Place it in context: what it resembles, what it is annotated as, and how it looks.

  · Structural nearest neighbors (via Foldseek easy-search vs the PDB). Reported per hit: target PDB id, E-value, and alignment TM-score. A TM-score above ~0.5 is the conventional threshold for 'same fold'.

  · Functional annotations link the protein to curated databases. InterPro entries identify conserved domains and families by matching the sequence against member-database signatures (Pfam, PROSITE, CDD, …). Gene Ontology (GO) terms describe molecular function, biological process, and cellular component in a controlled vocabulary. CATH places the structure in a hierarchical fold classification (Class/Architecture/Topology/Homologous-superfamily). The organism is the source species.

  · Plot images: a contact map (which residues are close in 3D, as an N×N binary image), a Ramachandran scatter (backbone torsion angles, revealing secondary-structure composition at a glance), and — for AlphaFold structures — a PAE heatmap (pairwise prediction confidence).

  · Structure images are PyMOL renders from six orthogonal camera directions. Cartoon representation draws helices as coils and strands as arrows; sticks shows the backbone as bonds; surf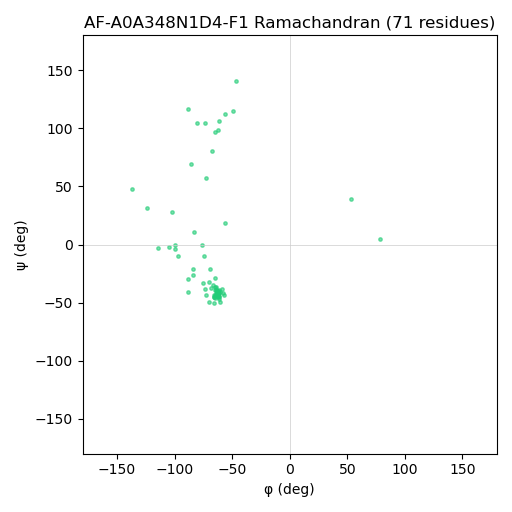ace shows the solvent-excluded envelope. Rainbow coloring maps sequence position to hue (blue→red, N→C); chain coloring assigns a distinct color per polypeptide.